Protein AF-A0A3M0Z7B0-F1 (afdb_monomer_lite)

Structure (mmCIF, N/CA/C/O backbone):
data_AF-A0A3M0Z7B0-F1
#
_entry.id   AF-A0A3M0Z7B0-F1
#
loop_
_atom_site.group_PDB
_atom_site.id
_atom_site.type_symbol
_atom_site.label_atom_id
_atom_site.label_alt_id
_atom_site.label_comp_id
_atom_site.label_asym_id
_atom_site.label_entity_id
_atom_site.label_seq_id
_atom_site.pdbx_PDB_ins_code
_atom_site.Cartn_x
_atom_site.Cartn_y
_atom_site.Cartn_z
_atom_site.occupancy
_atom_site.B_iso_or_equiv
_atom_site.auth_seq_id
_atom_site.auth_comp_id
_atom_site.auth_asym_id
_atom_site.auth_atom_id
_atom_site.pdbx_PDB_model_num
ATOM 1 N N . MET A 1 1 ? -20.832 -9.170 17.401 1.00 45.81 1 MET A N 1
ATOM 2 C CA . MET A 1 1 ? -19.831 -8.260 17.994 1.00 45.81 1 MET A CA 1
ATOM 3 C C . MET A 1 1 ? -18.554 -8.423 17.182 1.00 45.81 1 MET A C 1
ATOM 5 O O . MET A 1 1 ? -17.894 -9.443 17.327 1.00 45.81 1 MET A O 1
ATOM 9 N N . THR A 1 2 ? -18.269 -7.519 16.247 1.00 63.03 2 THR 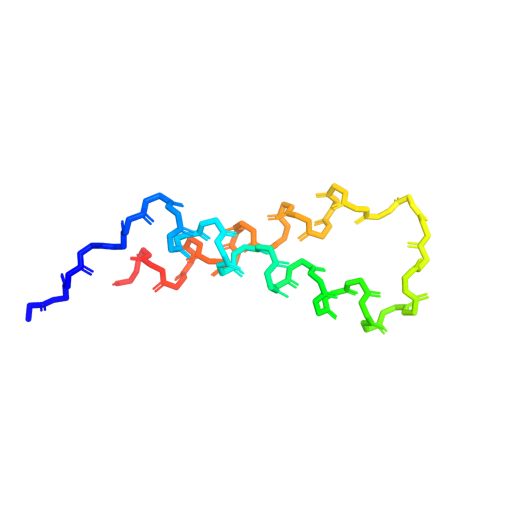A N 1
ATOM 10 C CA . THR A 1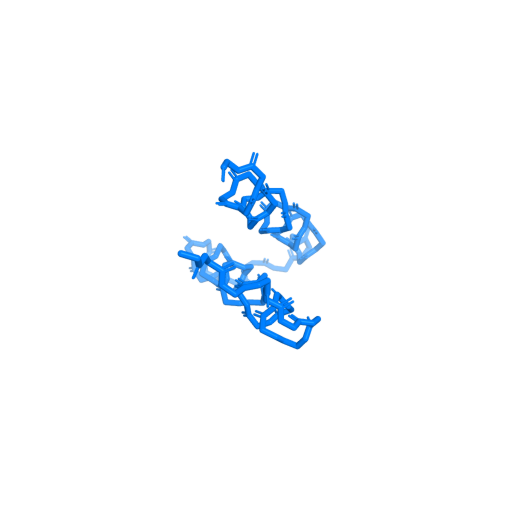 2 ? -17.017 -7.519 15.471 1.00 63.03 2 THR A CA 1
ATOM 11 C C . THR A 1 2 ? -15.911 -6.942 16.351 1.00 63.03 2 THR A C 1
ATOM 13 O O . THR A 1 2 ? -16.050 -5.839 16.875 1.00 63.03 2 THR A O 1
ATOM 16 N N . ARG A 1 3 ? -14.840 -7.709 16.585 1.00 79.81 3 ARG A N 1
ATOM 17 C CA . ARG A 1 3 ? -13.660 -7.212 17.305 1.00 79.81 3 ARG A CA 1
ATOM 18 C C . ARG A 1 3 ? -12.972 -6.161 16.421 1.00 79.81 3 ARG A C 1
ATOM 20 O O . ARG A 1 3 ? -12.728 -6.478 15.256 1.00 79.81 3 ARG A O 1
ATOM 27 N N . PRO A 1 4 ? -12.654 -4.958 16.931 1.00 80.19 4 PRO A N 1
ATOM 28 C CA . PRO A 1 4 ? -11.851 -4.002 16.179 1.00 80.19 4 PRO A CA 1
ATOM 29 C C . PRO A 1 4 ? -10.470 -4.607 15.907 1.00 80.19 4 PRO A C 1
ATOM 31 O O . PRO A 1 4 ? -9.898 -5.264 16.781 1.00 80.19 4 PRO A O 1
ATOM 34 N N . LEU A 1 5 ? -9.959 -4.415 14.693 1.00 85.81 5 LEU A N 1
ATOM 35 C CA . LEU A 1 5 ? -8.630 -4.896 14.325 1.00 85.81 5 LEU A CA 1
ATOM 36 C C . LEU A 1 5 ? -7.552 -4.175 15.134 1.00 85.81 5 LEU A C 1
ATOM 38 O O . LEU A 1 5 ? -7.670 -2.978 15.412 1.00 85.81 5 LEU A O 1
ATOM 42 N N . SER A 1 6 ? -6.484 -4.893 15.475 1.00 93.31 6 SER A N 1
ATOM 43 C CA . SER A 1 6 ? -5.279 -4.254 15.996 1.00 93.31 6 SER A CA 1
ATOM 44 C C . SER A 1 6 ? -4.582 -3.433 14.897 1.00 93.31 6 SER A C 1
ATOM 46 O O . SER A 1 6 ? -4.777 -3.693 13.702 1.00 93.31 6 SER A O 1
ATOM 48 N N . PRO A 1 7 ? -3.739 -2.452 15.265 1.00 93.19 7 PRO A N 1
ATOM 49 C CA . PRO A 1 7 ? -2.926 -1.715 14.299 1.00 93.19 7 PRO A CA 1
ATOM 50 C C . PRO A 1 7 ? -2.067 -2.628 13.412 1.00 93.19 7 PRO A C 1
ATOM 52 O O . PRO A 1 7 ? -1.932 -2.373 12.217 1.00 93.19 7 PRO A O 1
ATOM 55 N N . GLU A 1 8 ? -1.531 -3.716 13.967 1.00 95.81 8 GLU A N 1
ATOM 56 C CA . GLU A 1 8 ? -0.719 -4.694 13.238 1.00 95.81 8 GLU A CA 1
ATOM 57 C C . GLU A 1 8 ? -1.556 -5.494 12.234 1.00 95.81 8 GLU A C 1
ATOM 59 O O . GLU A 1 8 ? -1.121 -5.718 11.105 1.00 95.81 8 GLU A O 1
ATOM 64 N N . GLU A 1 9 ? -2.771 -5.899 12.618 1.00 95.19 9 GLU A N 1
ATOM 65 C CA . GLU A 1 9 ? -3.710 -6.584 11.724 1.00 95.19 9 GLU A CA 1
ATOM 66 C C . GLU A 1 9 ? -4.118 -5.670 10.561 1.00 95.19 9 GLU 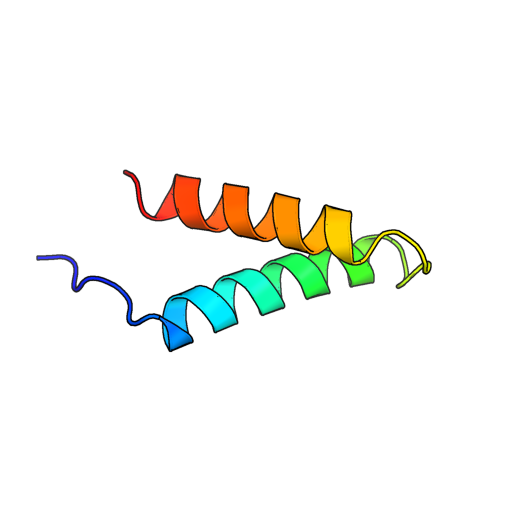A C 1
ATOM 68 O O . GLU A 1 9 ? -4.078 -6.089 9.403 1.00 95.19 9 GLU A O 1
ATOM 73 N N . ARG A 1 10 ? -4.422 -4.398 10.848 1.00 95.75 10 ARG A N 1
ATOM 74 C CA . ARG A 1 10 ? -4.695 -3.375 9.827 1.00 95.75 10 ARG A CA 1
ATOM 75 C C . ARG A 1 10 ? -3.503 -3.201 8.884 1.00 95.75 10 ARG A C 1
ATOM 77 O O . ARG A 1 10 ? -3.675 -3.252 7.670 1.00 95.75 10 ARG A O 1
ATOM 84 N N . HIS A 1 11 ? -2.297 -3.036 9.427 1.00 97.00 11 HIS A N 1
ATOM 85 C CA . HIS A 1 11 ? -1.077 -2.862 8.636 1.00 97.00 11 HIS A CA 1
ATOM 86 C C . HIS A 1 11 ? -0.796 -4.067 7.731 1.00 97.00 11 HIS A C 1
ATOM 88 O O . HIS A 1 11 ? -0.421 -3.894 6.574 1.00 97.00 11 HIS A O 1
ATOM 94 N N . ARG A 1 12 ? -1.024 -5.293 8.220 1.00 97.81 12 ARG A N 1
ATOM 95 C CA . ARG A 1 12 ? -0.861 -6.512 7.419 1.00 97.81 12 ARG A CA 1
ATOM 96 C C . ARG A 1 12 ? -1.807 -6.542 6.218 1.00 97.81 12 ARG A C 1
ATOM 98 O O . ARG A 1 12 ? -1.361 -6.878 5.127 1.00 97.81 12 ARG A O 1
ATOM 105 N N . LEU A 1 13 ? -3.072 -6.164 6.407 1.00 97.31 13 LEU A N 1
ATOM 106 C CA . LEU A 1 13 ? -4.054 -6.105 5.318 1.00 97.31 13 LEU A CA 1
ATOM 107 C C . LEU A 1 13 ? -3.676 -5.061 4.262 1.00 97.31 13 LEU A C 1
ATOM 109 O O . LEU A 1 13 ? -3.793 -5.328 3.069 1.00 97.31 13 LEU A O 1
ATOM 113 N N . ILE A 1 14 ? -3.199 -3.892 4.699 1.00 98.38 14 ILE A N 1
ATOM 114 C CA . ILE A 1 14 ? -2.732 -2.834 3.795 1.00 98.38 14 ILE A CA 1
ATOM 115 C C . ILE A 1 14 ? -1.526 -3.331 2.993 1.00 98.38 14 ILE A C 1
ATOM 117 O O . ILE A 1 14 ? -1.517 -3.230 1.770 1.00 98.38 14 ILE A O 1
ATOM 121 N N . ALA A 1 15 ? -0.534 -3.921 3.664 1.00 98.44 15 ALA A N 1
ATOM 122 C CA . ALA A 1 15 ? 0.671 -4.426 3.014 1.00 98.44 15 ALA A CA 1
ATOM 123 C C . ALA A 1 15 ? 0.365 -5.532 1.990 1.00 98.44 15 ALA A C 1
ATOM 125 O O . ALA A 1 15 ? 0.927 -5.524 0.899 1.00 98.44 15 ALA A O 1
ATOM 126 N N . GLU A 1 16 ? -0.542 -6.456 2.312 1.00 98.50 16 GLU A N 1
ATOM 127 C CA . GLU A 1 16 ? -0.977 -7.512 1.392 1.00 98.50 16 GLU A CA 1
ATOM 128 C C . GLU A 1 16 ? -1.695 -6.933 0.165 1.00 98.50 16 GLU A C 1
ATOM 130 O O . GLU A 1 16 ? -1.368 -7.284 -0.967 1.00 98.50 16 GLU A O 1
ATOM 135 N N . ALA A 1 17 ? -2.615 -5.984 0.359 1.00 98.38 17 ALA A N 1
ATOM 136 C CA . ALA A 1 17 ? -3.307 -5.335 -0.751 1.00 98.38 17 ALA A CA 1
ATOM 137 C C . ALA A 1 17 ? -2.355 -4.501 -1.630 1.00 98.38 17 ALA A C 1
ATOM 139 O O . ALA A 1 17 ? -2.458 -4.549 -2.856 1.00 98.38 17 ALA A O 1
ATOM 140 N N . ALA A 1 18 ? -1.400 -3.782 -1.034 1.00 98.62 18 ALA A N 1
ATOM 141 C CA . ALA A 1 18 ? -0.372 -3.050 -1.772 1.00 98.62 18 ALA A CA 1
ATOM 142 C C . ALA A 1 18 ? 0.533 -4.008 -2.566 1.00 98.62 18 ALA A C 1
ATOM 144 O O . ALA A 1 18 ? 0.810 -3.771 -3.738 1.00 98.62 18 ALA A O 1
ATOM 145 N N . TYR A 1 19 ? 0.925 -5.137 -1.967 1.00 98.44 19 TYR A N 1
ATOM 146 C CA . TYR A 1 19 ? 1.706 -6.173 -2.641 1.00 98.44 19 TYR A CA 1
ATOM 147 C C . TYR A 1 19 ? 0.985 -6.735 -3.869 1.00 98.44 19 TYR A C 1
ATOM 149 O O . TYR A 1 19 ? 1.582 -6.802 -4.938 1.00 98.44 19 TYR A O 1
ATOM 157 N N . LEU A 1 20 ? -0.298 -7.089 -3.747 1.00 98.38 20 LEU A N 1
ATOM 158 C CA . LEU A 1 20 ? -1.084 -7.622 -4.866 1.00 98.38 20 LEU A CA 1
ATOM 159 C C . LEU A 1 20 ? -1.235 -6.602 -6.005 1.00 98.38 20 LEU A C 1
ATOM 161 O O . LEU A 1 20 ? -1.256 -6.972 -7.178 1.00 98.38 20 LEU A O 1
ATOM 165 N N . ARG A 1 21 ? -1.304 -5.306 -5.683 1.00 98.06 21 ARG A N 1
ATOM 166 C CA . ARG A 1 21 ? -1.314 -4.226 -6.684 1.00 98.06 21 ARG A CA 1
ATOM 167 C C . ARG A 1 21 ? 0.025 -4.116 -7.404 1.00 98.06 21 ARG A C 1
ATOM 169 O O . ARG A 1 21 ? 0.043 -4.004 -8.632 1.00 98.06 21 ARG A O 1
ATOM 176 N N . ALA A 1 22 ? 1.126 -4.207 -6.660 1.00 98.38 22 ALA A N 1
ATOM 177 C CA . ALA A 1 22 ? 2.468 -4.265 -7.219 1.00 98.38 22 ALA A CA 1
ATOM 178 C C . ALA A 1 22 ? 2.649 -5.484 -8.122 1.00 98.38 22 ALA A C 1
ATOM 180 O O . ALA A 1 22 ? 3.090 -5.341 -9.263 1.00 98.38 22 ALA A O 1
ATOM 181 N N . GLU A 1 23 ? 2.219 -6.655 -7.663 1.00 98.56 23 GLU A N 1
ATOM 182 C CA . GLU A 1 23 ? 2.253 -7.901 -8.420 1.00 98.56 23 GLU A CA 1
ATOM 183 C C . GLU A 1 23 ? 1.445 -7.802 -9.722 1.00 98.56 23 GLU A C 1
ATOM 185 O O . GLU A 1 23 ? 1.956 -8.155 -10.785 1.00 98.56 23 GLU A O 1
ATOM 190 N N . ALA A 1 24 ? 0.233 -7.238 -9.681 1.00 97.88 24 ALA A N 1
ATOM 191 C CA . ALA A 1 24 ? -0.643 -7.109 -10.849 1.00 97.88 24 ALA A CA 1
ATOM 192 C C . ALA A 1 24 ? -0.038 -6.279 -11.996 1.00 97.88 24 ALA A C 1
ATOM 194 O O . ALA A 1 24 ? -0.399 -6.479 -13.157 1.00 97.88 24 ALA A O 1
ATOM 195 N N . ARG A 1 25 ? 0.896 -5.368 -11.694 1.00 96.75 25 ARG A N 1
ATOM 196 C CA . ARG A 1 25 ? 1.656 -4.607 -12.702 1.00 96.75 25 ARG A CA 1
ATOM 197 C C . ARG A 1 25 ? 3.077 -5.130 -12.933 1.00 96.75 25 ARG A C 1
ATOM 199 O O . ARG A 1 25 ? 3.853 -4.463 -13.608 1.00 96.75 25 ARG A O 1
ATOM 206 N N . GLY A 1 26 ? 3.449 -6.270 -12.354 1.00 97.94 26 GLY A N 1
ATOM 207 C CA . GLY A 1 26 ? 4.791 -6.844 -12.483 1.00 97.94 26 GLY A CA 1
ATOM 208 C C . GLY A 1 26 ? 5.877 -6.090 -11.710 1.00 97.94 26 GLY A C 1
ATOM 209 O O . GLY A 1 26 ? 7.012 -6.023 -12.171 1.00 97.94 26 GLY A O 1
ATOM 210 N N . PHE A 1 27 ? 5.533 -5.506 -10.559 1.00 96.88 27 PHE A N 1
ATOM 211 C CA . PHE A 1 27 ? 6.442 -4.778 -9.664 1.00 96.88 27 PHE A CA 1
ATOM 212 C C . PHE A 1 27 ? 7.211 -3.632 -10.339 1.00 96.88 27 PHE A C 1
ATOM 214 O O . PHE A 1 27 ? 8.350 -3.341 -9.979 1.00 96.88 27 PHE A O 1
ATOM 221 N N . VAL A 1 28 ? 6.595 -2.964 -11.320 1.00 97.81 28 VAL A N 1
ATOM 222 C CA . VAL A 1 28 ? 7.172 -1.757 -11.928 1.00 97.81 28 VAL A CA 1
ATOM 223 C C . VAL A 1 28 ? 7.412 -0.702 -10.829 1.00 97.81 28 VAL A C 1
ATOM 225 O O . VAL A 1 28 ? 6.465 -0.410 -10.082 1.00 97.81 28 VAL A O 1
ATOM 228 N N . PRO A 1 29 ? 8.642 -0.152 -10.715 1.00 97.25 29 PRO A N 1
ATOM 229 C CA . PRO A 1 29 ? 9.011 0.802 -9.669 1.00 97.25 29 PRO A CA 1
ATOM 230 C C . PRO A 1 29 ? 8.377 2.181 -9.888 1.00 97.25 29 PRO A C 1
ATOM 232 O O . PRO A 1 29 ? 8.015 2.529 -11.013 1.00 97.25 29 PRO A O 1
ATOM 235 N N . GLY A 1 30 ? 8.303 2.990 -8.828 1.00 97.94 30 GLY A N 1
ATOM 236 C CA . GLY A 1 30 ? 7.744 4.349 -8.874 1.00 97.94 30 GLY A CA 1
ATOM 237 C C . GLY A 1 30 ? 6.227 4.414 -8.676 1.0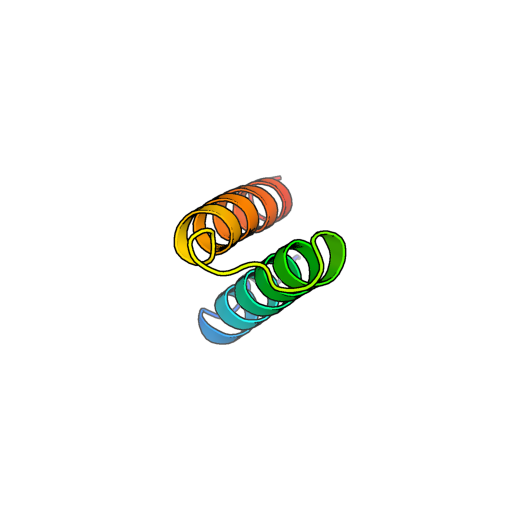0 97.94 30 GLY A C 1
ATOM 238 O O . GLY A 1 30 ? 5.603 5.398 -9.064 1.00 97.94 30 GLY A O 1
ATOM 239 N N . HIS A 1 31 ? 5.647 3.358 -8.108 1.00 97.62 31 HIS A N 1
ATOM 240 C CA . HIS A 1 31 ? 4.215 3.212 -7.823 1.00 97.62 31 HIS A CA 1
ATOM 241 C C . HIS A 1 31 ? 3.948 2.693 -6.398 1.00 97.62 31 HIS A C 1
ATOM 243 O O . HIS A 1 31 ? 2.827 2.319 -6.054 1.00 97.62 31 HIS A O 1
ATOM 249 N N . GLU A 1 32 ? 4.994 2.576 -5.577 1.00 97.81 32 GLU A N 1
ATOM 250 C CA . GLU A 1 32 ? 4.943 1.957 -4.253 1.00 97.81 32 GLU A CA 1
ATOM 251 C C . GLU A 1 32 ? 4.042 2.754 -3.304 1.00 97.81 32 GLU A C 1
ATOM 253 O O . GLU A 1 32 ? 3.269 2.176 -2.540 1.00 97.81 32 GLU A O 1
ATOM 258 N N . LEU A 1 33 ? 4.122 4.087 -3.370 1.00 98.25 33 LEU A N 1
ATOM 259 C CA . LEU A 1 33 ? 3.310 4.969 -2.540 1.00 98.25 33 LEU A CA 1
ATOM 260 C C . LEU A 1 33 ? 1.843 4.945 -2.981 1.00 98.25 33 LEU A C 1
ATOM 262 O O . LEU A 1 33 ? 0.950 4.875 -2.143 1.00 98.25 33 LEU A O 1
ATOM 266 N N . GLU A 1 34 ? 1.585 4.983 -4.285 1.00 98.25 34 GLU A N 1
ATOM 267 C CA . GLU A 1 34 ? 0.241 4.947 -4.858 1.00 98.25 34 GLU A CA 1
ATOM 268 C C . GLU A 1 34 ? -0.480 3.647 -4.499 1.00 98.25 34 GLU A C 1
ATOM 270 O O . GLU A 1 34 ? -1.652 3.671 -4.120 1.00 98.25 34 GLU A O 1
ATOM 275 N N . ASP A 1 35 ? 0.2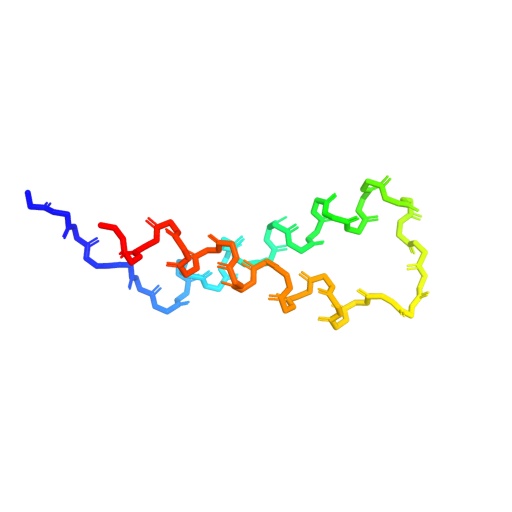27 2.520 -4.558 1.00 98.50 35 ASP A N 1
ATOM 276 C CA . ASP A 1 35 ? -0.296 1.235 -4.107 1.00 98.50 35 ASP A CA 1
ATOM 277 C C . ASP A 1 35 ? -0.649 1.223 -2.639 1.00 98.50 35 ASP A C 1
ATOM 279 O O . ASP A 1 35 ? -1.707 0.711 -2.270 1.00 98.50 35 ASP A O 1
ATOM 283 N N . TRP A 1 36 ? 0.248 1.761 -1.813 1.00 98.25 36 TRP A N 1
ATOM 284 C CA . TRP A 1 36 ? 0.037 1.830 -0.381 1.00 98.25 36 TRP A CA 1
ATOM 285 C C . TRP A 1 36 ? -1.206 2.657 -0.064 1.00 98.25 36 TRP A C 1
ATOM 287 O O . TRP A 1 36 ? -2.098 2.182 0.632 1.00 98.25 36 TRP A O 1
ATOM 297 N N . LEU A 1 37 ? -1.322 3.855 -0.642 1.00 98.50 37 LEU A N 1
ATOM 298 C CA . LEU A 1 37 ? -2.471 4.740 -0.438 1.00 98.50 37 LEU A CA 1
ATOM 299 C C . LEU A 1 37 ? -3.780 4.111 -0.937 1.00 98.50 37 LEU A C 1
ATOM 301 O O . LEU A 1 37 ? -4.816 4.219 -0.278 1.00 98.50 37 LEU A O 1
ATOM 305 N N . ALA A 1 38 ? -3.748 3.425 -2.083 1.00 98.25 38 ALA A N 1
ATOM 306 C CA . ALA A 1 38 ? -4.913 2.714 -2.600 1.00 98.25 38 ALA A CA 1
ATOM 307 C C . ALA A 1 38 ? -5.316 1.538 -1.694 1.00 98.25 38 ALA A C 1
ATOM 309 O O . ALA A 1 38 ? -6.506 1.321 -1.459 1.00 98.25 38 ALA A O 1
ATOM 310 N N . ALA A 1 39 ? -4.339 0.799 -1.166 1.00 98.38 39 ALA A N 1
ATOM 311 C CA . ALA A 1 39 ? -4.556 -0.281 -0.213 1.00 98.38 39 ALA A CA 1
ATOM 312 C C . ALA A 1 39 ? -5.110 0.228 1.126 1.00 98.38 39 ALA A C 1
ATOM 314 O O . ALA A 1 39 ? -6.048 -0.364 1.659 1.00 98.38 39 ALA A O 1
ATOM 315 N N . GLU A 1 40 ? -4.595 1.346 1.645 1.00 98.00 40 GLU A N 1
ATOM 316 C CA . GLU A 1 40 ? -5.136 2.008 2.836 1.00 98.00 40 GLU A CA 1
ATOM 317 C C . GLU A 1 40 ? -6.607 2.369 2.645 1.00 98.00 40 GLU A C 1
ATOM 319 O O . GLU A 1 40 ? -7.443 1.968 3.454 1.00 98.00 40 GLU A O 1
ATOM 324 N N . ALA A 1 41 ? -6.945 3.051 1.549 1.00 97.56 41 ALA A N 1
ATOM 325 C CA . ALA A 1 41 ? -8.322 3.438 1.253 1.00 97.56 41 ALA A CA 1
ATOM 326 C C . ALA A 1 41 ? -9.263 2.224 1.125 1.00 97.56 41 ALA A C 1
ATOM 328 O O . ALA A 1 41 ? -10.400 2.259 1.600 1.00 97.56 41 ALA A O 1
ATOM 329 N N . GLU A 1 42 ? -8.794 1.137 0.510 1.00 96.50 42 GLU A N 1
ATOM 330 C CA . GLU A 1 42 ? -9.549 -0.111 0.377 1.00 96.50 42 GLU A CA 1
ATOM 331 C C . GLU A 1 42 ? -9.816 -0.781 1.731 1.00 96.50 42 GLU A C 1
ATOM 333 O O . GLU A 1 42 ? -10.940 -1.219 1.994 1.00 96.50 42 GLU A O 1
ATOM 338 N N . VAL A 1 43 ? -8.802 -0.855 2.599 1.00 95.19 43 VAL A N 1
ATOM 339 C CA . VAL A 1 43 ? -8.935 -1.437 3.941 1.00 95.19 43 VAL A CA 1
ATOM 340 C C . VAL A 1 43 ? -9.861 -0.582 4.803 1.00 95.19 43 VAL A C 1
ATOM 342 O O . VAL A 1 43 ? -10.781 -1.126 5.413 1.00 95.19 43 VAL A O 1
ATOM 345 N N . GLU A 1 44 ? -9.711 0.743 4.789 1.00 93.62 44 GLU A N 1
ATOM 346 C CA . GLU A 1 44 ? -10.614 1.648 5.510 1.00 93.62 44 GLU A CA 1
ATOM 347 C C . GLU A 1 44 ? -12.068 1.504 5.050 1.00 93.62 44 GLU A C 1
ATOM 349 O O . GLU A 1 44 ? -12.972 1.395 5.877 1.00 93.62 44 GLU A O 1
ATOM 354 N N . ALA A 1 45 ? -12.319 1.408 3.742 1.00 93.44 45 ALA A N 1
ATOM 355 C CA . ALA A 1 45 ? -13.671 1.224 3.214 1.00 93.44 45 ALA A CA 1
ATOM 356 C C . ALA A 1 45 ? -14.322 -0.109 3.640 1.00 93.44 45 ALA A C 1
ATOM 358 O O . ALA A 1 45 ? -15.551 -0.203 3.709 1.00 93.44 45 ALA A O 1
ATOM 359 N N . ARG A 1 46 ? -13.519 -1.145 3.917 1.00 89.56 46 ARG A N 1
ATOM 360 C CA . ARG A 1 46 ? -13.993 -2.442 4.432 1.00 89.56 46 ARG A CA 1
ATOM 361 C C . ARG A 1 46 ? -14.260 -2.420 5.935 1.00 89.56 46 ARG A C 1
ATOM 363 O O . ARG A 1 46 ? -15.138 -3.150 6.384 1.00 89.56 46 ARG A O 1
ATOM 370 N N . LEU A 1 47 ? -13.507 -1.621 6.692 1.00 85.25 47 LEU A N 1
ATOM 371 C CA . LEU A 1 47 ? -13.622 -1.514 8.152 1.00 85.25 47 LEU A CA 1
ATOM 372 C C . LEU A 1 47 ? -14.649 -0.469 8.602 1.00 85.25 47 LEU A C 1
ATOM 374 O O . LEU A 1 47 ? -15.230 -0.614 9.671 1.00 85.25 47 LEU A O 1
ATOM 378 N N . GLY A 1 48 ? -14.885 0.563 7.792 1.00 75.00 48 GLY A N 1
ATOM 379 C CA . GLY A 1 48 ? -15.853 1.632 8.042 1.00 75.00 48 GLY A CA 1
ATOM 380 C C . GLY A 1 48 ? -17.303 1.312 7.648 1.00 75.00 48 GLY A C 1
ATOM 381 O O . GLY A 1 48 ? -18.080 2.249 7.462 1.00 75.00 48 GLY A O 1
ATOM 382 N N . ARG A 1 49 ? -17.668 0.031 7.482 1.00 54.25 49 ARG A N 1
ATOM 383 C CA . ARG A 1 49 ? -19.055 -0.435 7.280 1.00 54.25 49 ARG A CA 1
ATOM 384 C C . ARG A 1 49 ? -19.632 -1.077 8.532 1.00 54.25 49 ARG A C 1
ATOM 386 O O . ARG A 1 49 ? -18.910 -1.865 9.177 1.00 54.25 49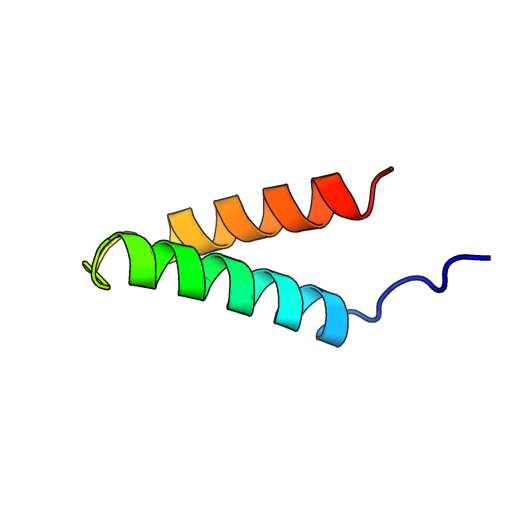 ARG A O 1
#

Radius of gyration: 11.89 Å; chains: 1; bounding box: 29×13×31 Å

Secondary structure (DSSP, 8-state):
-PPPPPHHHHHHHHHHHHHHHHHHTTS-SS-HHHHHHHHHHHHHHHH--

Sequence (49 aa):
MTRPLSPEERHRLIAEAAYLRAEARGFVPGHELEDWLAAEAEVEARLGR

Foldseek 3Di:
DDDDDDPVRLVVQLVVQLVVVCVVVPNDPPCSVVSSVVSNVVSCVVRVD

pLDDT: mean 92.83, std 11.28, range [45.81, 98.62]